Protein AF-A0A7S1DSF6-F1 (afdb_monomer)

Nearest PDB structures (foldseek):
  4v77-assembly1_BX  TM=2.609E-01  e=5.526E+00  Escherichia coli K-12
  2cla-assembly1_A  TM=2.609E-01  e=4.552E+00  Escherichia coli
  4v79-assembly1_BX  TM=2.419E-01  e=5.526E+00  Escherichia coli K-12
  4wt8-assembly2_DH  TM=2.109E-01  e=3.295E+00  Thermus thermophilus HB8

pLDDT: mean 83.38, std 12.43, range [30.45, 97.25]

Solvent-accessible surface area (backbone atoms only — not comparable to full-atom values): 8458 Å² total; per-residue (Å²): 132,87,79,80,88,69,90,79,89,78,97,64,67,60,66,68,52,49,53,55,56,50,62,77,65,68,71,84,52,81,89,54,100,57,89,82,66,62,46,78,48,75,52,76,34,80,62,46,50,67,80,77,49,85,66,82,87,59,90,80,82,66,82,71,96,61,74,47,55,53,72,45,74,34,44,62,52,75,48,76,40,80,87,83,71,43,77,46,78,48,65,57,69,57,91,91,41,44,68,61,44,52,54,48,48,55,49,50,54,55,51,60,75,66,60,73,81,76,78,76,82,81,76,77,131

InterPro domains:
  IPR005801 ADC synthase [G3DSA:3.60.120.10] (4-124)
  IPR005801 ADC synthase [SSF56322] (13-121)
  IPR006805 Anthranilate synthase component I, N-terminal [PF04715] (13-88)
  IPR019999 Anthranilate synthase component I-like [PTHR11236] (13-116)

Organism: Hemiselmis andersenii (NCBI:txid464988)

Structure (mmCIF, N/CA/C/O backbone):
data_AF-A0A7S1DSF6-F1
#
_entry.id   AF-A0A7S1DSF6-F1
#
loop_
_atom_site.group_PDB
_atom_site.id
_atom_site.type_symbol
_atom_site.label_atom_id
_atom_site.label_alt_id
_atom_site.label_comp_id
_atom_site.label_asym_id
_atom_site.label_entity_id
_atom_site.label_seq_id
_atom_site.pdbx_PDB_ins_code
_atom_site.Cartn_x
_atom_site.Cartn_y
_atom_site.Cartn_z
_atom_site.occupancy
_atom_site.B_iso_or_equiv
_atom_site.auth_seq_id
_atom_site.auth_comp_id
_atom_site.auth_asym_id
_atom_site.auth_atom_id
_atom_site.pdbx_PDB_model_num
ATOM 1 N N . GLY A 1 1 ? 10.579 -14.200 13.168 1.00 30.45 1 GLY A N 1
ATOM 2 C CA . GLY A 1 1 ? 11.900 -14.076 12.525 1.00 30.45 1 GLY A CA 1
ATOM 3 C C . GLY A 1 1 ? 11.890 -12.822 11.688 1.00 30.45 1 GLY A C 1
ATOM 4 O O . GLY A 1 1 ? 10.927 -12.632 10.959 1.00 30.45 1 GLY A O 1
ATOM 5 N N . GLY A 1 2 ? 12.865 -11.932 11.880 1.00 39.91 2 GLY A N 1
ATOM 6 C CA . GLY A 1 2 ? 12.930 -10.643 11.190 1.00 39.91 2 GLY A CA 1
ATOM 7 C C . GLY A 1 2 ? 13.211 -10.821 9.701 1.00 39.91 2 GLY A C 1
ATOM 8 O O . GLY A 1 2 ? 14.217 -11.425 9.338 1.00 39.91 2 GLY A O 1
ATOM 9 N N . GLY A 1 3 ? 12.317 -10.310 8.855 1.00 38.62 3 GLY A N 1
ATOM 10 C CA . GLY A 1 3 ? 12.585 -10.152 7.430 1.00 38.62 3 GLY A CA 1
ATOM 11 C C . GLY A 1 3 ? 13.584 -9.016 7.252 1.00 38.62 3 GLY A C 1
ATOM 12 O O . GLY A 1 3 ? 13.306 -7.883 7.640 1.00 38.62 3 GLY A O 1
ATOM 13 N N . GLY A 1 4 ? 14.773 -9.329 6.741 1.00 40.56 4 GLY A N 1
ATOM 14 C CA . GLY A 1 4 ? 15.785 -8.332 6.420 1.00 40.56 4 GLY A CA 1
ATOM 15 C C . GLY A 1 4 ? 15.264 -7.397 5.334 1.00 40.56 4 GLY A C 1
ATOM 16 O O . GLY A 1 4 ? 15.161 -7.796 4.179 1.00 40.56 4 GLY A O 1
ATOM 17 N N . GLY A 1 5 ? 14.941 -6.159 5.711 1.00 56.31 5 GLY A N 1
ATOM 18 C CA . GLY A 1 5 ? 14.648 -5.064 4.789 1.00 56.31 5 GLY A CA 1
ATOM 19 C C . GLY A 1 5 ? 15.930 -4.590 4.111 1.00 56.31 5 GLY A C 1
ATOM 20 O O . GLY A 1 5 ? 16.463 -3.539 4.451 1.00 56.31 5 GLY A O 1
ATOM 21 N N . GLY A 1 6 ? 16.476 -5.408 3.214 1.00 66.69 6 GLY A N 1
ATOM 22 C CA . GLY A 1 6 ? 17.554 -4.997 2.325 1.00 66.69 6 GLY A CA 1
ATOM 23 C C . GLY A 1 6 ? 16.965 -4.305 1.102 1.00 66.69 6 GLY A C 1
ATOM 24 O O . GLY A 1 6 ? 16.072 -4.854 0.461 1.00 66.69 6 GLY A O 1
ATOM 25 N N . ALA A 1 7 ? 17.464 -3.117 0.765 1.00 77.56 7 ALA A N 1
ATOM 26 C CA . ALA A 1 7 ? 17.174 -2.523 -0.534 1.00 77.56 7 ALA A CA 1
ATOM 27 C C . ALA A 1 7 ? 17.833 -3.379 -1.628 1.00 77.56 7 ALA A C 1
ATOM 29 O O . ALA A 1 7 ? 19.026 -3.682 -1.550 1.00 77.56 7 ALA A O 1
ATOM 30 N N . VAL A 1 8 ? 17.056 -3.782 -2.633 1.00 83.94 8 VAL A N 1
ATOM 31 C CA . VAL A 1 8 ? 17.557 -4.499 -3.811 1.00 83.94 8 VAL A CA 1
ATOM 32 C C . VAL A 1 8 ? 17.518 -3.544 -4.994 1.00 83.94 8 VAL A C 1
ATOM 34 O O . VAL A 1 8 ? 16.467 -3.002 -5.326 1.00 83.94 8 VAL A O 1
ATOM 37 N N . VAL A 1 9 ? 18.670 -3.340 -5.631 1.00 83.56 9 VAL A N 1
ATOM 38 C CA . VAL A 1 9 ? 18.780 -2.486 -6.817 1.00 83.56 9 VAL A CA 1
ATOM 39 C C . VAL A 1 9 ? 18.499 -3.321 -8.063 1.00 83.56 9 VAL A C 1
ATOM 41 O O . VAL A 1 9 ? 19.191 -4.305 -8.332 1.00 83.56 9 VAL A O 1
ATOM 44 N N . HIS A 1 10 ? 17.503 -2.908 -8.843 1.00 81.81 10 HIS A N 1
ATOM 45 C CA . HIS A 1 10 ? 17.150 -3.525 -10.119 1.00 81.81 10 HIS A CA 1
ATOM 46 C C . HIS A 1 10 ? 17.603 -2.633 -11.277 1.00 81.81 10 HIS A C 1
ATO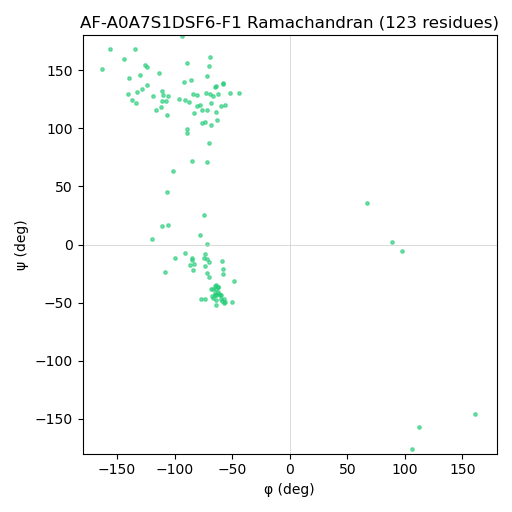M 48 O O . HIS A 1 10 ? 17.260 -1.460 -11.332 1.00 81.81 10 HIS A O 1
ATOM 54 N N . ARG A 1 11 ? 18.347 -3.197 -12.237 1.00 80.81 11 ARG A N 1
ATOM 55 C CA . ARG A 1 11 ? 18.726 -2.518 -13.490 1.00 80.81 11 ARG A CA 1
ATOM 56 C C . ARG A 1 11 ? 17.839 -2.990 -14.639 1.00 80.81 11 ARG A C 1
ATOM 58 O O . ARG A 1 11 ? 18.300 -3.660 -15.561 1.00 80.81 11 ARG A O 1
ATOM 65 N N . THR A 1 12 ? 16.547 -2.712 -14.536 1.00 79.75 12 THR A N 1
ATOM 66 C CA . THR A 1 12 ? 15.530 -3.085 -15.529 1.00 79.75 12 THR A CA 1
ATOM 67 C C . THR A 1 12 ? 14.620 -1.897 -15.801 1.00 79.75 12 THR A C 1
ATOM 69 O O . THR A 1 12 ? 14.610 -0.944 -15.030 1.00 79.75 12 THR A O 1
ATOM 72 N N . ARG A 1 13 ? 13.796 -1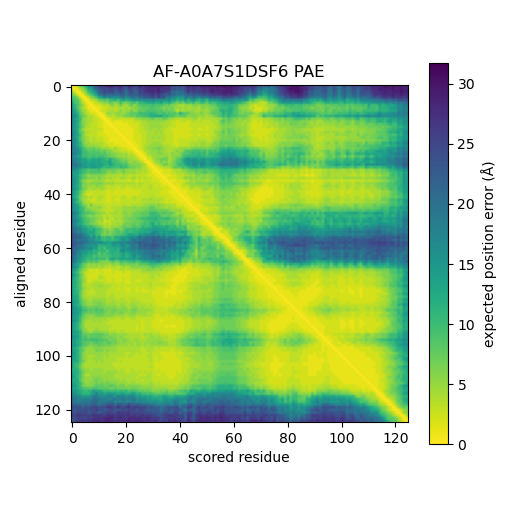.979 -16.852 1.00 84.06 13 ARG A N 1
ATOM 73 C CA . ARG A 1 13 ? 12.667 -1.052 -16.981 1.00 84.06 13 ARG A CA 1
ATOM 74 C C . ARG A 1 13 ? 11.720 -1.251 -15.804 1.00 84.06 13 ARG A C 1
ATOM 76 O O . ARG A 1 13 ? 11.329 -2.386 -15.515 1.00 84.06 13 ARG A O 1
ATOM 83 N N . LEU A 1 14 ? 11.364 -0.168 -15.134 1.00 87.62 14 LEU A N 1
ATOM 84 C CA . LEU A 1 14 ? 10.629 -0.202 -13.880 1.00 87.62 14 LEU A CA 1
ATOM 85 C C . LEU A 1 14 ? 9.165 -0.580 -14.097 1.00 87.62 14 LEU A C 1
ATOM 87 O O . LEU A 1 14 ? 8.642 -1.442 -13.397 1.00 87.62 14 LEU A O 1
ATOM 91 N N . LEU A 1 15 ? 8.490 0.030 -15.076 1.00 88.50 15 LEU A N 1
ATOM 92 C CA . LEU A 1 15 ? 7.049 -0.179 -15.264 1.00 88.50 15 LEU A CA 1
ATOM 93 C C . LEU A 1 15 ? 6.682 -1.630 -15.627 1.00 88.50 15 LEU A C 1
ATOM 95 O O . LEU A 1 15 ? 5.733 -2.153 -15.036 1.00 88.50 15 LEU A O 1
ATOM 99 N N . PRO A 1 16 ? 7.404 -2.329 -16.531 1.00 88.25 16 PRO A N 1
ATOM 100 C CA . PRO A 1 16 ? 7.176 -3.755 -16.763 1.00 88.25 16 PRO A CA 1
ATOM 101 C C . PRO A 1 16 ? 7.419 -4.603 -15.510 1.00 88.25 16 PRO A C 1
ATOM 103 O O . PRO A 1 16 ? 6.596 -5.456 -15.190 1.00 88.25 16 PRO A O 1
ATOM 106 N N . PHE A 1 17 ? 8.491 -4.316 -14.764 1.00 88.56 17 PHE A N 1
ATOM 107 C CA . PHE A 1 17 ? 8.797 -5.005 -13.510 1.00 88.56 17 PHE A CA 1
ATOM 108 C C . PHE A 1 17 ? 7.670 -4.841 -12.478 1.00 88.56 17 PHE A C 1
ATOM 110 O O . PHE A 1 17 ? 7.203 -5.822 -11.899 1.00 88.56 17 PHE A O 1
ATOM 117 N N . LEU A 1 18 ? 7.178 -3.614 -12.286 1.00 89.75 18 LEU A N 1
ATOM 118 C CA . LEU A 1 18 ? 6.062 -3.345 -11.380 1.00 89.75 18 LEU A CA 1
ATOM 119 C C . LEU A 1 18 ? 4.779 -4.021 -11.841 1.00 89.75 18 LEU A C 1
ATOM 121 O O . LEU A 1 18 ? 4.038 -4.531 -11.009 1.00 89.75 18 LEU A O 1
ATOM 125 N N . LYS A 1 19 ? 4.515 -4.064 -13.150 1.00 89.75 19 LYS A N 1
ATOM 126 C CA . LYS A 1 19 ? 3.335 -4.741 -13.695 1.00 89.75 19 LYS A CA 1
ATOM 127 C C . LYS A 1 19 ? 3.324 -6.229 -13.345 1.00 89.75 19 LYS A C 1
ATOM 129 O O . LYS A 1 19 ? 2.273 -6.737 -12.963 1.00 89.75 19 LYS A O 1
ATOM 134 N N . GLU A 1 20 ? 4.464 -6.905 -13.466 1.00 89.12 20 GLU A N 1
ATOM 135 C CA . GLU A 1 20 ? 4.608 -8.314 -13.081 1.00 89.12 20 GLU A CA 1
ATOM 136 C C . GLU A 1 20 ? 4.402 -8.492 -11.575 1.00 89.12 20 GLU A C 1
ATOM 138 O O . GLU A 1 20 ? 3.542 -9.258 -11.152 1.00 89.12 20 GLU A O 1
ATOM 143 N N . ARG A 1 21 ? 5.112 -7.714 -10.752 1.00 87.94 21 ARG A N 1
ATOM 144 C CA . ARG A 1 21 ? 5.027 -7.834 -9.289 1.00 87.94 21 ARG A CA 1
ATOM 145 C C . ARG A 1 21 ? 3.654 -7.473 -8.722 1.00 87.94 21 ARG A C 1
ATOM 147 O O . ARG A 1 21 ? 3.204 -8.100 -7.771 1.00 87.94 21 ARG A O 1
ATOM 154 N N . LEU A 1 22 ? 2.968 -6.490 -9.300 1.00 86.75 22 LEU A N 1
ATOM 155 C CA . LEU A 1 22 ? 1.607 -6.129 -8.902 1.00 86.75 22 LEU A CA 1
ATOM 156 C C . LEU A 1 22 ? 0.574 -7.168 -9.333 1.00 86.75 22 LEU A C 1
ATOM 158 O O . LEU A 1 22 ? -0.484 -7.225 -8.720 1.00 86.75 22 LEU A O 1
ATOM 162 N N . ALA A 1 23 ? 0.834 -7.959 -10.378 1.00 86.50 23 ALA A N 1
ATOM 163 C CA . ALA A 1 23 ? -0.047 -9.064 -10.744 1.00 86.50 23 ALA A CA 1
ATOM 164 C C . ALA A 1 23 ? -0.001 -10.181 -9.692 1.00 86.50 23 ALA A C 1
ATOM 166 O O . ALA A 1 23 ? -1.052 -10.717 -9.350 1.00 86.50 23 ALA A O 1
ATOM 167 N N . ASP A 1 24 ? 1.186 -10.450 -9.142 1.00 81.12 24 ASP A N 1
ATOM 168 C CA . ASP A 1 24 ? 1.409 -11.461 -8.101 1.00 81.12 24 ASP A CA 1
ATOM 169 C C . ASP A 1 24 ? 0.794 -11.058 -6.742 1.00 81.12 24 ASP A C 1
ATOM 171 O O . ASP A 1 24 ? 0.417 -11.915 -5.950 1.00 81.12 24 ASP A O 1
ATOM 175 N N . ALA A 1 25 ? 0.676 -9.754 -6.472 1.00 77.81 25 ALA A N 1
ATOM 176 C CA . ALA A 1 25 ? 0.273 -9.204 -5.174 1.00 77.81 25 ALA A CA 1
ATOM 177 C C . ALA A 1 25 ? -1.165 -8.650 -5.126 1.00 77.81 25 ALA A C 1
ATOM 179 O O . ALA A 1 25 ? -1.490 -7.859 -4.238 1.00 77.81 25 ALA A O 1
ATOM 180 N N . ARG A 1 26 ? -2.032 -8.996 -6.088 1.00 77.44 26 ARG A N 1
ATOM 181 C CA . ARG A 1 26 ? -3.421 -8.504 -6.087 1.00 77.44 26 ARG A CA 1
ATOM 182 C C . ARG A 1 26 ? -4.213 -9.130 -4.945 1.00 77.44 26 ARG A C 1
ATOM 184 O O . ARG A 1 26 ? -4.280 -10.350 -4.841 1.00 77.44 26 ARG A O 1
ATOM 191 N N . CYS A 1 27 ? -4.893 -8.295 -4.169 1.00 78.75 27 CYS A N 1
ATOM 192 C CA . CYS A 1 27 ? -5.966 -8.732 -3.291 1.00 78.75 27 CYS A CA 1
ATOM 193 C C . CYS A 1 27 ? -7.203 -7.863 -3.509 1.00 78.75 27 CYS A C 1
ATOM 195 O O . CYS A 1 27 ? -7.093 -6.658 -3.759 1.00 78.75 27 CYS A O 1
ATOM 197 N N . ASP A 1 28 ? -8.373 -8.477 -3.384 1.00 73.62 28 ASP A N 1
ATOM 198 C CA . ASP A 1 28 ? -9.626 -7.743 -3.332 1.00 73.62 28 ASP A CA 1
ATOM 199 C C . ASP A 1 28 ? -9.767 -7.170 -1.916 1.00 73.62 28 ASP A C 1
ATOM 201 O O . ASP A 1 28 ? -9.722 -7.895 -0.923 1.00 73.62 28 ASP A O 1
ATOM 205 N N . GLY A 1 29 ? -9.857 -5.844 -1.814 1.00 72.50 29 GLY A N 1
ATOM 206 C CA . GLY A 1 29 ? -9.961 -5.103 -0.550 1.00 72.50 29 GLY A CA 1
ATOM 207 C C . GLY A 1 29 ? -11.329 -5.200 0.120 1.00 72.50 29 GLY A C 1
ATOM 208 O O . GLY A 1 29 ? -11.733 -4.269 0.819 1.00 72.50 29 GLY A O 1
ATOM 209 N N . ASP A 1 30 ? -12.074 -6.269 -0.148 1.00 75.75 30 ASP A N 1
ATOM 210 C CA . ASP A 1 30 ? -13.467 -6.404 0.246 1.00 75.75 30 ASP A CA 1
ATOM 211 C C . ASP A 1 30 ? -13.600 -6.302 1.770 1.00 75.75 30 ASP A C 1
ATOM 213 O O . ASP A 1 30 ? -13.035 -7.083 2.536 1.00 75.75 30 ASP A O 1
ATOM 217 N N . GLY A 1 31 ? -14.352 -5.295 2.217 1.00 80.38 31 GLY A N 1
ATOM 218 C CA . GLY A 1 31 ? -14.583 -5.011 3.634 1.00 80.38 31 GLY A CA 1
ATOM 219 C C . GLY A 1 31 ? -13.686 -3.929 4.245 1.00 80.38 31 GLY A C 1
ATOM 220 O O . GLY A 1 31 ? -13.939 -3.534 5.384 1.00 80.38 31 GLY A O 1
ATOM 221 N N . LEU A 1 32 ? -12.696 -3.398 3.518 1.00 87.94 32 LEU A N 1
ATOM 222 C CA . LEU A 1 32 ? -11.962 -2.204 3.946 1.00 87.94 32 LEU A CA 1
ATOM 223 C C . LEU A 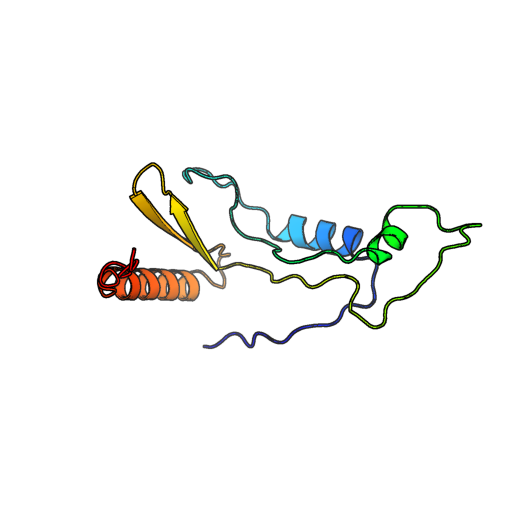1 32 ? -12.700 -0.922 3.517 1.00 87.94 32 LEU A C 1
ATOM 225 O O . LEU A 1 32 ? -13.219 -0.851 2.403 1.00 87.94 32 LEU A O 1
ATOM 229 N N . PRO A 1 33 ? -12.718 0.135 4.350 1.00 90.12 33 PRO A N 1
ATOM 230 C CA . PRO A 1 33 ? -13.340 1.413 3.994 1.00 90.12 33 PRO A CA 1
ATOM 231 C C . PRO A 1 33 ? -12.475 2.279 3.052 1.00 90.12 33 PRO A C 1
ATOM 233 O O . PRO A 1 33 ? -12.794 3.441 2.813 1.00 90.12 33 PRO A O 1
ATOM 236 N N . PHE A 1 34 ? -11.367 1.747 2.523 1.00 89.69 34 PHE A N 1
ATOM 237 C CA . PHE A 1 34 ? -10.406 2.453 1.669 1.00 89.69 34 PHE A CA 1
ATOM 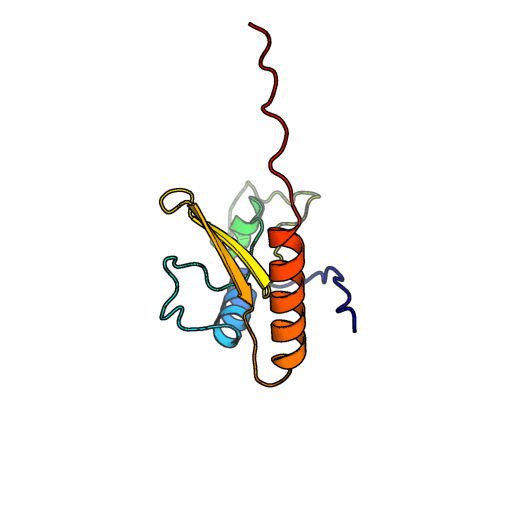238 C C . PHE A 1 34 ? -9.831 1.533 0.586 1.00 89.69 34 PHE A C 1
ATOM 240 O O . PHE A 1 34 ? -9.844 0.314 0.713 1.00 89.69 34 PHE A O 1
ATOM 247 N N . SER A 1 35 ? -9.292 2.128 -0.482 1.00 88.81 35 SER A N 1
ATOM 248 C CA . SER A 1 35 ? -8.849 1.385 -1.672 1.00 88.81 35 SER A CA 1
ATOM 249 C C . SER A 1 35 ? -7.418 0.840 -1.603 1.00 88.81 35 SER A C 1
ATOM 251 O O . SER A 1 35 ? -7.059 -0.019 -2.405 1.00 88.81 35 SER A O 1
ATOM 253 N N . PHE A 1 36 ? -6.570 1.346 -0.701 1.00 89.81 36 PHE A N 1
ATOM 254 C CA . PHE A 1 36 ? -5.185 0.879 -0.597 1.00 89.81 36 PHE A CA 1
ATOM 255 C C . PHE A 1 36 ? -5.110 -0.397 0.244 1.00 89.81 36 PHE A C 1
ATOM 257 O O . PHE A 1 36 ? -5.347 -0.353 1.447 1.00 89.81 36 PHE A O 1
ATOM 264 N N . CYS A 1 37 ? -4.751 -1.515 -0.386 1.00 89.75 37 CYS A N 1
ATOM 265 C CA . CYS A 1 37 ? -4.708 -2.836 0.251 1.00 89.75 37 CYS A CA 1
ATOM 266 C C . CYS A 1 37 ? -3.275 -3.376 0.420 1.00 89.75 37 CYS A C 1
ATOM 268 O O . CYS A 1 37 ? -3.076 -4.564 0.651 1.00 89.75 37 CYS A O 1
ATOM 270 N N . GLY A 1 38 ? -2.273 -2.499 0.301 1.00 89.88 38 GLY A N 1
ATOM 271 C CA . GLY A 1 38 ? -0.855 -2.855 0.247 1.00 89.88 38 GLY A CA 1
ATOM 272 C C . GLY A 1 38 ? -0.267 -2.707 -1.158 1.00 89.88 38 GLY A C 1
ATOM 273 O O . GLY A 1 38 ? -0.925 -2.231 -2.086 1.00 89.88 38 GLY A O 1
ATOM 274 N N . GLY A 1 39 ? 1.000 -3.091 -1.305 1.00 90.69 39 GLY A N 1
ATOM 275 C CA . GLY A 1 39 ? 1.747 -2.994 -2.561 1.00 90.69 39 GLY A CA 1
ATOM 276 C C . GLY A 1 39 ? 2.876 -1.965 -2.513 1.00 90.69 39 GLY A C 1
ATOM 277 O O . GLY A 1 39 ? 3.397 -1.646 -1.447 1.00 90.69 39 GLY A O 1
ATOM 278 N N . PHE A 1 40 ? 3.304 -1.467 -3.674 1.00 92.31 40 PHE A N 1
ATOM 279 C CA . PHE A 1 40 ? 4.464 -0.576 -3.766 1.00 92.31 40 PHE A CA 1
ATOM 280 C C . PHE A 1 40 ? 4.127 0.875 -3.404 1.00 92.31 40 PHE A C 1
ATOM 282 O O . PHE A 1 40 ? 3.220 1.473 -3.980 1.00 92.31 40 PHE A O 1
ATOM 289 N N . VAL A 1 41 ? 4.914 1.455 -2.498 1.00 93.62 41 VAL A N 1
ATOM 290 C CA . VAL A 1 41 ? 4.832 2.855 -2.064 1.00 93.62 41 VAL A CA 1
ATOM 291 C C . VAL A 1 41 ? 6.211 3.491 -2.170 1.00 93.62 41 VAL A C 1
ATOM 293 O O . VAL A 1 41 ? 7.196 2.921 -1.710 1.00 93.62 41 VAL A O 1
ATOM 296 N N . GLY A 1 42 ? 6.296 4.688 -2.741 1.00 93.00 42 GLY A N 1
ATOM 297 C CA . GLY A 1 42 ? 7.548 5.432 -2.814 1.00 93.00 42 GLY A CA 1
ATOM 298 C C . GLY A 1 42 ? 7.505 6.508 -3.886 1.00 93.00 42 GLY A C 1
ATOM 299 O O . GLY A 1 42 ? 6.454 7.111 -4.103 1.00 93.00 42 GLY A O 1
ATOM 300 N N . TYR A 1 43 ? 8.639 6.757 -4.538 1.00 91.56 43 TYR A N 1
ATOM 301 C CA . TYR A 1 43 ? 8.759 7.807 -5.545 1.00 91.56 43 TYR A CA 1
ATOM 302 C C . TYR A 1 43 ? 9.248 7.276 -6.889 1.00 91.56 43 TYR A C 1
ATOM 304 O O . TYR A 1 43 ? 9.978 6.287 -6.967 1.00 91.56 43 TYR A O 1
ATOM 312 N N . LEU A 1 44 ? 8.852 8.002 -7.932 1.00 90.25 44 LEU A N 1
ATOM 313 C CA . LEU A 1 44 ? 9.333 7.872 -9.299 1.00 90.25 44 LEU A CA 1
ATOM 314 C C . LEU A 1 44 ? 10.026 9.193 -9.648 1.00 90.25 44 LEU A C 1
ATOM 316 O O . LEU A 1 44 ? 9.397 10.252 -9.622 1.00 90.25 44 LEU A O 1
ATOM 320 N N . GLY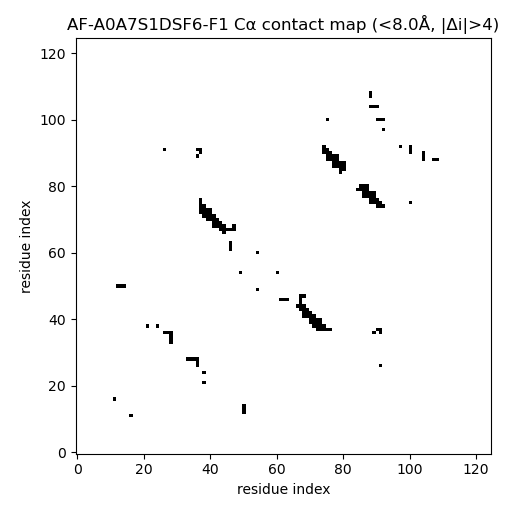 A 1 45 ? 11.328 9.134 -9.889 1.00 87.06 45 GLY A N 1
ATOM 321 C CA . GLY A 1 45 ? 12.163 10.263 -10.271 1.00 87.06 45 GLY A CA 1
ATOM 322 C C . GLY A 1 45 ? 11.840 10.767 -11.676 1.00 87.06 45 GLY A C 1
ATOM 323 O O . GLY A 1 45 ? 11.223 10.081 -12.493 1.00 87.06 45 GLY A O 1
ATOM 324 N N . TYR A 1 46 ? 12.263 11.996 -11.969 1.00 83.38 46 TYR A N 1
ATOM 325 C CA . TYR A 1 46 ? 11.944 12.659 -13.236 1.00 83.38 46 TYR A CA 1
ATOM 326 C C . TYR A 1 46 ? 12.518 11.920 -14.453 1.00 83.38 46 TYR A C 1
ATOM 328 O O . TYR A 1 46 ? 11.867 11.832 -15.498 1.00 83.38 46 TYR A O 1
ATOM 336 N N . GLU A 1 47 ? 13.710 11.342 -14.315 1.00 82.19 47 GLU A N 1
ATOM 337 C CA . GLU A 1 47 ? 14.371 10.630 -15.409 1.00 82.19 47 GLU A CA 1
ATOM 338 C C . GLU A 1 47 ? 13.732 9.265 -15.722 1.00 82.19 47 GLU A C 1
ATOM 340 O O . GLU A 1 47 ? 13.943 8.734 -16.811 1.00 82.19 47 GLU A O 1
ATOM 345 N N . MET A 1 48 ? 12.783 8.783 -14.901 1.00 83.94 48 MET A N 1
ATOM 346 C CA . MET A 1 48 ? 11.911 7.650 -15.255 1.00 83.94 48 MET A CA 1
ATOM 347 C C . MET A 1 48 ? 11.092 7.911 -16.536 1.00 83.94 48 MET A C 1
ATOM 349 O O . MET A 1 48 ? 10.558 6.979 -17.141 1.00 83.94 48 MET A O 1
ATOM 353 N N . LYS A 1 49 ? 11.015 9.162 -17.018 1.00 80.81 49 LYS A N 1
ATOM 354 C CA . LYS A 1 49 ? 10.429 9.497 -18.327 1.00 80.81 49 LYS A CA 1
ATOM 355 C C . LYS A 1 49 ? 10.953 8.598 -19.458 1.00 80.81 49 LYS A C 1
ATOM 357 O O . LYS A 1 49 ? 10.188 8.271 -20.362 1.00 80.81 49 LYS A O 1
ATOM 362 N N . GLN A 1 50 ? 12.202 8.135 -19.365 1.00 79.12 50 GLN A N 1
ATOM 363 C CA . GLN A 1 50 ? 12.842 7.260 -20.351 1.00 79.12 50 GLN A CA 1
ATOM 364 C C . GLN A 1 50 ? 12.101 5.933 -20.592 1.00 79.12 50 GLN A C 1
ATOM 366 O O . GLN A 1 50 ? 12.198 5.370 -21.682 1.00 79.12 50 GLN A O 1
ATOM 371 N N . ASP A 1 51 ? 11.325 5.454 -19.616 1.00 78.69 51 ASP A N 1
ATOM 372 C CA . ASP A 1 51 ? 10.513 4.238 -19.743 1.00 78.69 51 ASP A CA 1
ATOM 373 C C . ASP A 1 51 ? 9.141 4.481 -20.398 1.00 78.69 51 ASP A C 1
ATOM 375 O O . ASP A 1 51 ? 8.475 3.525 -20.808 1.00 78.69 51 ASP A O 1
ATOM 379 N N . CYS A 1 52 ? 8.721 5.743 -20.519 1.00 79.31 52 CYS A N 1
ATOM 380 C CA . CYS A 1 52 ? 7.388 6.143 -20.978 1.00 79.31 52 CYS A CA 1
ATOM 381 C C . CYS A 1 52 ? 7.370 6.755 -22.383 1.00 79.31 52 CYS A C 1
ATOM 383 O O . CYS A 1 52 ? 6.317 6.756 -23.023 1.00 79.31 52 CYS A O 1
ATOM 385 N N . VAL A 1 53 ? 8.490 7.307 -22.858 1.00 78.44 53 VAL A N 1
ATOM 386 C CA . VAL A 1 53 ? 8.562 8.030 -24.138 1.00 78.44 53 VAL A CA 1
ATOM 387 C C . VAL A 1 53 ? 9.656 7.476 -25.052 1.00 78.44 53 VAL A C 1
ATOM 389 O O . VAL A 1 53 ? 10.635 6.885 -24.597 1.00 78.44 53 VAL A O 1
ATOM 392 N N . ASP A 1 54 ? 9.494 7.648 -26.367 1.00 79.00 54 ASP A N 1
ATOM 393 C CA . ASP A 1 54 ? 10.566 7.335 -27.314 1.00 79.00 54 ASP A CA 1
ATOM 394 C C . ASP A 1 54 ? 11.656 8.409 -27.227 1.00 79.00 54 ASP A C 1
ATOM 396 O O . ASP A 1 54 ? 11.505 9.514 -27.739 1.00 79.00 54 ASP A O 1
ATOM 400 N N . MET A 1 55 ? 12.779 8.063 -26.599 1.00 74.94 55 MET A N 1
ATOM 401 C CA . MET A 1 55 ? 13.910 8.972 -26.391 1.00 74.94 55 MET A CA 1
ATOM 402 C C . MET A 1 55 ? 14.706 9.277 -27.681 1.00 74.94 55 MET A C 1
ATOM 404 O O . MET A 1 55 ? 15.724 9.980 -27.637 1.00 74.94 55 MET A O 1
ATOM 408 N N . ARG A 1 56 ? 14.321 8.731 -28.847 1.00 77.00 56 ARG A N 1
ATOM 409 C CA . ARG A 1 56 ? 15.018 8.975 -30.121 1.00 77.00 56 ARG A CA 1
ATOM 410 C C . ARG A 1 56 ? 14.923 10.447 -30.530 1.00 77.00 56 ARG A C 1
ATOM 412 O O . ARG A 1 56 ? 13.874 10.941 -30.918 1.00 77.00 56 ARG A O 1
ATOM 419 N N . GLY A 1 57 ? 16.070 11.126 -30.533 1.00 70.00 57 GLY A N 1
ATOM 420 C CA . GLY A 1 57 ? 16.182 12.528 -30.954 1.00 70.00 57 GLY A CA 1
ATOM 421 C C . GLY A 1 57 ? 15.956 13.548 -29.836 1.00 70.00 57 GLY A C 1
ATOM 422 O O . GLY A 1 57 ? 16.041 14.750 -30.095 1.00 70.00 57 GLY A O 1
ATOM 423 N N . GLU A 1 58 ? 15.730 13.103 -28.596 1.00 71.44 58 GLU A N 1
ATOM 424 C CA . GLU A 1 58 ? 15.609 14.009 -27.458 1.00 71.44 58 GLU A CA 1
ATOM 425 C C . GLU A 1 58 ? 16.963 14.611 -27.063 1.00 71.44 58 GLU A C 1
ATOM 427 O O . GLU A 1 58 ? 17.961 13.915 -26.872 1.00 71.44 58 GLU A O 1
ATOM 432 N N . ARG A 1 59 ? 16.991 15.939 -26.907 1.00 64.88 59 ARG A N 1
ATOM 433 C CA . ARG A 1 59 ? 18.187 16.686 -26.482 1.00 64.88 59 ARG A CA 1
ATOM 434 C C . ARG A 1 59 ? 18.365 16.740 -24.963 1.00 64.88 59 ARG A C 1
ATOM 436 O O . ARG A 1 59 ? 19.424 17.153 -24.509 1.00 64.88 59 ARG A O 1
ATOM 443 N N . ASN A 1 60 ? 17.352 16.339 -24.191 1.00 63.31 60 ASN A N 1
ATOM 444 C CA . ASN A 1 60 ? 17.337 16.418 -22.727 1.00 63.31 60 ASN A CA 1
ATOM 445 C C . ASN A 1 60 ? 17.512 15.039 -22.068 1.00 63.31 60 ASN A C 1
ATOM 447 O O . ASN A 1 60 ? 16.775 14.661 -21.152 1.00 63.31 60 ASN A O 1
ATOM 451 N N . ARG A 1 61 ? 18.473 14.271 -22.591 1.00 66.12 61 ARG A N 1
ATOM 452 C CA . ARG A 1 61 ? 18.878 12.970 -22.058 1.00 66.12 61 ARG A CA 1
ATOM 453 C C . ARG A 1 61 ? 19.893 13.203 -20.940 1.00 66.12 61 ARG A C 1
ATOM 455 O O . ARG A 1 61 ? 21.096 13.057 -21.137 1.00 66.12 61 ARG A O 1
ATOM 462 N N . PHE A 1 62 ? 19.393 13.708 -19.822 1.00 66.50 62 PHE A N 1
ATOM 463 C CA . PHE A 1 62 ? 20.160 13.867 -18.598 1.00 66.50 62 PHE A CA 1
ATOM 464 C C . PHE A 1 62 ? 19.982 12.605 -17.752 1.00 66.50 62 PHE A C 1
ATOM 466 O O . PHE A 1 62 ? 18.896 12.039 -17.714 1.00 66.50 62 PHE A O 1
ATOM 473 N N . GLU A 1 63 ? 21.052 12.147 -17.116 1.00 67.62 63 GLU A N 1
ATOM 474 C CA . GLU A 1 63 ? 20.995 11.094 -16.102 1.00 67.62 63 GLU A CA 1
ATOM 475 C C . GLU A 1 63 ? 21.343 11.769 -14.774 1.00 67.62 63 GLU A C 1
ATOM 477 O O . GLU A 1 63 ? 22.413 12.374 -14.645 1.00 67.62 63 GLU A O 1
ATOM 482 N N . SER A 1 64 ? 20.414 11.746 -13.815 1.00 70.25 64 SER A N 1
ATOM 483 C CA . SER A 1 64 ? 20.689 12.218 -12.459 1.00 70.25 64 SER A CA 1
ATOM 484 C C . SER A 1 64 ? 21.632 11.256 -11.740 1.00 70.25 64 SER A C 1
ATOM 486 O O . SER A 1 64 ? 21.670 10.067 -12.035 1.00 70.25 64 SER A O 1
ATOM 488 N N . GLY A 1 65 ? 22.396 11.767 -10.771 1.00 72.81 65 GLY A N 1
ATOM 489 C CA . GLY A 1 65 ? 23.187 10.913 -9.877 1.00 72.81 65 GLY A CA 1
ATOM 490 C C . GLY A 1 65 ? 22.348 10.185 -8.819 1.00 72.81 65 GLY A C 1
ATOM 491 O O . GLY A 1 65 ? 22.871 9.298 -8.150 1.00 72.81 65 GLY A O 1
ATOM 492 N N . ASP A 1 66 ? 21.080 10.575 -8.664 1.00 76.56 66 ASP A N 1
ATOM 493 C CA . ASP A 1 66 ? 20.107 9.944 -7.772 1.00 76.56 66 ASP A CA 1
ATOM 494 C C . ASP A 1 66 ? 19.353 8.817 -8.489 1.00 76.56 66 ASP A C 1
ATOM 496 O O . ASP A 1 66 ? 19.220 8.828 -9.713 1.00 76.56 66 ASP A O 1
ATOM 500 N N . GLU A 1 67 ? 18.827 7.872 -7.708 1.00 79.75 67 GLU A N 1
ATOM 501 C CA . GLU A 1 67 ? 18.047 6.740 -8.214 1.00 79.75 67 GLU A CA 1
ATOM 502 C C . GLU A 1 67 ? 16.737 7.200 -8.877 1.00 79.75 67 GLU A C 1
ATOM 504 O O . GLU A 1 67 ? 15.983 8.008 -8.327 1.00 79.75 67 GLU A O 1
ATOM 509 N N . ASP A 1 68 ? 16.412 6.614 -10.030 1.00 83.81 68 ASP A N 1
ATOM 510 C CA . ASP A 1 68 ? 15.219 6.967 -10.812 1.00 83.81 68 ASP A CA 1
ATOM 511 C C . ASP A 1 68 ? 13.903 6.534 -10.152 1.00 83.81 68 ASP A C 1
ATOM 513 O O . ASP A 1 68 ? 12.830 6.984 -10.551 1.00 83.81 68 ASP A O 1
ATOM 517 N N . ALA A 1 69 ? 13.954 5.652 -9.155 1.00 88.94 69 ALA A N 1
ATOM 518 C CA . ALA A 1 69 ? 12.824 5.293 -8.311 1.00 88.94 69 ALA A CA 1
ATOM 519 C C . ALA A 1 69 ? 13.294 4.599 -7.030 1.00 88.94 69 ALA A C 1
ATOM 521 O O . ALA A 1 69 ? 14.278 3.861 -7.023 1.00 88.94 69 ALA A O 1
ATOM 522 N N . MET A 1 70 ? 12.516 4.751 -5.961 1.00 90.62 70 MET A N 1
ATOM 523 C CA . MET A 1 70 ? 12.652 3.947 -4.749 1.00 90.62 70 MET A CA 1
ATOM 524 C C . MET A 1 70 ? 11.265 3.550 -4.283 1.00 90.62 70 MET A C 1
ATOM 526 O O . MET A 1 70 ? 10.416 4.414 -4.060 1.00 90.62 70 MET A O 1
ATOM 530 N N . LEU A 1 71 ? 11.036 2.248 -4.135 1.00 92.88 71 LEU A N 1
ATOM 531 C CA . LEU A 1 71 ? 9.731 1.698 -3.794 1.00 92.88 71 LEU A CA 1
ATOM 532 C C . LEU A 1 71 ? 9.871 0.673 -2.672 1.00 92.88 71 LEU A C 1
ATOM 534 O O . LEU A 1 71 ? 10.685 -0.245 -2.738 1.00 92.88 71 LEU A O 1
ATOM 538 N N . LEU A 1 72 ? 9.032 0.823 -1.656 1.00 92.44 72 LEU A N 1
ATOM 539 C CA . LEU A 1 72 ? 8.822 -0.138 -0.589 1.00 92.44 72 LEU A CA 1
ATOM 540 C C . LEU A 1 72 ? 7.609 -0.992 -0.942 1.00 92.44 72 LEU A C 1
ATOM 542 O O . LEU A 1 72 ? 6.523 -0.453 -1.149 1.00 92.44 72 LEU A O 1
ATOM 546 N N . PHE A 1 73 ? 7.763 -2.314 -0.953 1.00 91.75 73 PHE A N 1
ATOM 547 C CA . PHE A 1 73 ? 6.604 -3.199 -0.924 1.00 91.75 73 PHE A CA 1
ATOM 548 C C . PHE A 1 73 ? 6.037 -3.228 0.500 1.00 91.75 73 PHE A C 1
ATOM 550 O O . PHE A 1 73 ? 6.627 -3.817 1.404 1.00 91.75 73 PHE A O 1
ATOM 557 N N . SER A 1 74 ? 4.919 -2.538 0.707 1.00 93.00 74 SER A N 1
ATOM 558 C CA . SER A 1 74 ? 4.201 -2.490 1.974 1.00 93.00 74 SER A CA 1
ATOM 559 C C . SER A 1 74 ? 3.184 -3.626 2.015 1.00 93.00 74 SER A C 1
ATOM 561 O O . SER A 1 74 ? 2.079 -3.519 1.484 1.00 93.00 74 SER A O 1
ATOM 563 N N . ASP A 1 75 ? 3.587 -4.730 2.643 1.00 92.12 75 ASP A N 1
ATOM 564 C CA . ASP A 1 75 ? 2.708 -5.852 2.989 1.00 92.12 75 ASP A CA 1
ATOM 565 C C . ASP A 1 75 ? 1.946 -5.596 4.299 1.00 92.12 75 ASP A C 1
ATOM 567 O O . ASP A 1 75 ? 0.959 -6.257 4.589 1.00 92.12 75 ASP A O 1
ATOM 571 N N . ARG A 1 76 ? 2.393 -4.631 5.105 1.00 94.25 76 ARG A N 1
ATOM 572 C CA . ARG A 1 76 ? 1.853 -4.294 6.423 1.00 94.25 76 ARG A CA 1
ATOM 573 C C . ARG A 1 76 ? 1.836 -2.788 6.612 1.00 94.25 76 ARG A C 1
ATOM 575 O O . ARG A 1 76 ? 2.856 -2.126 6.408 1.00 94.25 76 ARG A O 1
ATOM 582 N N . PHE A 1 77 ? 0.693 -2.248 7.023 1.00 94.94 77 PHE A N 1
ATOM 583 C CA . PHE A 1 77 ? 0.518 -0.809 7.220 1.00 94.94 77 PHE A CA 1
ATOM 584 C C . PHE A 1 77 ? -0.603 -0.481 8.212 1.00 94.94 77 PHE A C 1
ATOM 586 O O . PHE A 1 77 ? -1.397 -1.337 8.609 1.00 94.94 77 PHE A O 1
ATOM 593 N N . LEU A 1 78 ? -0.644 0.788 8.617 1.00 94.94 78 LEU A N 1
ATOM 594 C CA . LEU A 1 78 ? -1.737 1.371 9.387 1.00 94.94 78 LEU A CA 1
ATOM 595 C C . LEU A 1 78 ? -2.484 2.375 8.508 1.00 94.94 78 LEU A C 1
ATOM 597 O O . LEU A 1 78 ? -1.855 3.234 7.890 1.00 94.94 78 LEU A O 1
ATOM 601 N N . ALA A 1 79 ? -3.810 2.292 8.483 1.00 94.25 79 ALA A N 1
ATOM 602 C CA . ALA A 1 79 ? -4.672 3.289 7.861 1.00 94.25 79 ALA A CA 1
ATOM 603 C C . ALA A 1 79 ? -5.440 4.057 8.939 1.00 94.25 79 ALA A C 1
ATOM 605 O O . ALA A 1 79 ? -6.074 3.461 9.812 1.00 94.25 79 ALA A O 1
ATOM 606 N N . PHE A 1 80 ? -5.375 5.384 8.873 1.00 93.25 80 PHE A N 1
ATOM 607 C CA . PHE A 1 80 ? -6.051 6.279 9.804 1.00 93.25 80 PHE A CA 1
ATOM 608 C C . PHE A 1 80 ? -7.246 6.917 9.103 1.00 93.25 80 PHE A C 1
ATOM 610 O O . PHE A 1 80 ? -7.087 7.726 8.191 1.00 93.25 80 PHE A O 1
ATOM 617 N N . ASP A 1 81 ? -8.443 6.548 9.540 1.00 92.75 81 ASP A N 1
ATOM 618 C CA . ASP A 1 81 ? -9.680 7.197 9.140 1.00 92.75 81 ASP A CA 1
ATOM 619 C C . ASP A 1 81 ? -9.954 8.350 10.107 1.00 92.75 81 ASP A C 1
ATOM 621 O O . ASP A 1 81 ? -10.426 8.160 11.230 1.00 92.75 81 ASP A O 1
ATOM 625 N N . HIS A 1 82 ? -9.613 9.561 9.674 1.00 91.75 82 HIS A N 1
ATOM 626 C CA . HIS A 1 82 ? -9.831 10.768 10.467 1.00 91.75 82 HIS A CA 1
ATOM 627 C C . HIS A 1 82 ? -11.303 11.191 10.528 1.00 91.75 82 HIS A C 1
ATOM 629 O O . HIS A 1 82 ? -11.657 11.972 11.408 1.00 91.75 82 HIS A O 1
ATOM 635 N N . LEU A 1 83 ? -12.152 10.706 9.617 1.00 92.44 83 LEU A N 1
ATOM 636 C CA . LEU A 1 83 ? -13.572 11.041 9.604 1.00 92.44 83 LEU A CA 1
ATOM 637 C C . LEU A 1 83 ? -14.321 10.248 10.680 1.00 92.44 83 LEU A C 1
ATOM 639 O O . LEU A 1 83 ? -15.083 10.830 11.448 1.00 92.44 83 LEU A O 1
ATOM 643 N N . GLU A 1 84 ? -14.071 8.940 10.767 1.00 92.06 84 GLU A N 1
ATOM 644 C CA . GLU A 1 84 ? -14.678 8.073 11.788 1.00 92.06 84 GLU A CA 1
ATOM 645 C C . GLU A 1 84 ? -13.844 7.950 13.073 1.00 92.06 84 GLU A C 1
ATOM 647 O O . GLU A 1 84 ? -14.293 7.346 14.049 1.00 92.06 84 GLU A O 1
ATOM 652 N N . GLY A 1 85 ? -12.624 8.498 13.088 1.00 90.44 85 GLY A N 1
ATOM 653 C CA . GLY A 1 85 ? -11.704 8.399 14.221 1.00 90.44 85 GLY A CA 1
ATOM 654 C C . GLY A 1 85 ? -1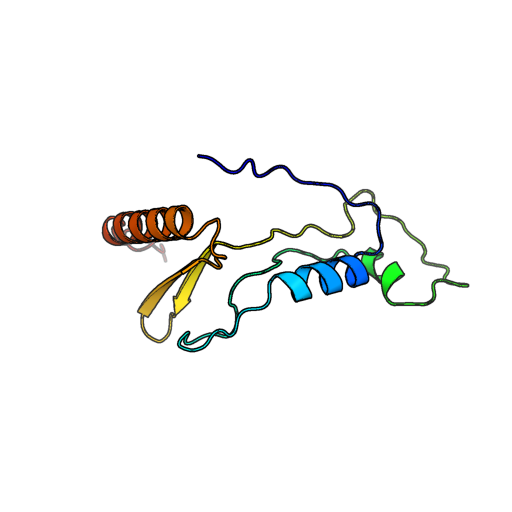1.202 6.973 14.462 1.00 90.44 85 GLY A C 1
ATOM 655 O O . GLY A 1 85 ? -11.044 6.559 15.611 1.00 90.44 85 GLY A O 1
ATOM 656 N N . ARG A 1 86 ? -10.981 6.198 13.393 1.00 91.56 86 ARG A N 1
ATOM 657 C CA . ARG A 1 86 ? -10.594 4.779 13.460 1.00 91.56 86 ARG A CA 1
ATOM 658 C C . ARG A 1 86 ? -9.182 4.551 12.932 1.00 91.56 86 ARG A C 1
ATOM 660 O O . ARG A 1 86 ? -8.733 5.215 12.003 1.00 91.56 86 ARG A O 1
ATOM 667 N N . CYS A 1 87 ? -8.491 3.571 13.507 1.00 92.75 87 CYS A N 1
ATOM 668 C CA . CYS A 1 87 ? -7.201 3.092 13.020 1.00 92.75 87 CYS A CA 1
ATOM 669 C C . CYS A 1 87 ? -7.326 1.617 12.640 1.00 92.75 87 CYS A C 1
ATOM 671 O O . CYS A 1 87 ? -7.782 0.803 13.443 1.00 92.75 87 CYS A O 1
ATOM 673 N N . TYR A 1 88 ? -6.912 1.282 11.423 1.00 93.25 88 TYR A N 1
ATOM 674 C CA . TYR A 1 88 ? -6.930 -0.071 10.888 1.00 93.25 88 TYR A CA 1
ATOM 675 C C . TYR A 1 88 ? -5.494 -0.562 10.751 1.00 93.25 88 TYR A C 1
ATOM 677 O O . TYR A 1 88 ? -4.692 0.070 10.065 1.00 93.25 88 TYR A O 1
ATOM 685 N N . ALA A 1 89 ? -5.169 -1.691 11.379 1.00 94.94 89 ALA A N 1
ATOM 686 C CA . ALA A 1 89 ? -3.946 -2.423 11.078 1.00 94.94 89 ALA A CA 1
ATOM 687 C C . ALA A 1 89 ? -4.247 -3.447 9.985 1.00 94.94 89 ALA A C 1
ATOM 689 O O . ALA A 1 89 ? -5.158 -4.259 10.138 1.00 94.94 89 ALA A O 1
ATOM 690 N N . VAL A 1 90 ? -3.495 -3.390 8.888 1.00 93.75 90 VAL A N 1
ATOM 691 C CA . VAL A 1 90 ? -3.722 -4.218 7.700 1.00 93.75 90 VAL A CA 1
ATOM 692 C C . VAL A 1 90 ? -2.453 -4.992 7.379 1.00 93.75 90 VAL A C 1
ATOM 694 O O . VAL A 1 90 ? -1.351 -4.444 7.448 1.00 93.75 90 VAL A O 1
ATOM 697 N N . ALA A 1 91 ? -2.619 -6.267 7.038 1.00 93.25 91 ALA A N 1
ATOM 698 C CA . ALA A 1 91 ? -1.552 -7.130 6.562 1.00 93.25 91 ALA A CA 1
ATOM 699 C C . ALA A 1 91 ? -2.031 -7.891 5.318 1.00 93.25 9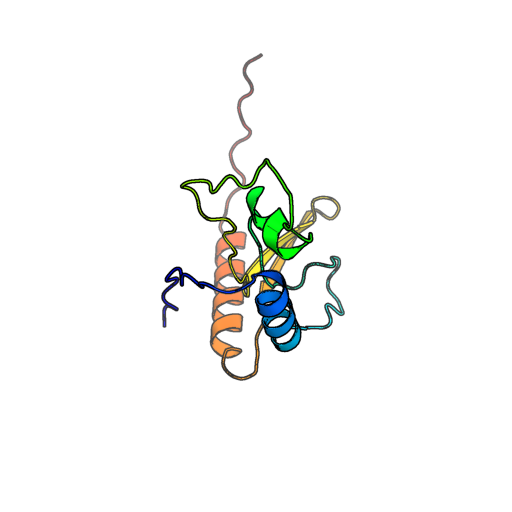1 ALA A C 1
ATOM 701 O O . ALA A 1 91 ? -3.028 -8.607 5.382 1.00 93.25 91 ALA A O 1
ATOM 702 N N . LEU A 1 92 ? -1.316 -7.730 4.210 1.00 90.62 92 LEU A N 1
ATOM 703 C CA . LEU A 1 92 ? -1.415 -8.549 3.014 1.00 90.62 92 LEU A CA 1
ATOM 704 C C . LEU A 1 92 ? -0.608 -9.826 3.257 1.00 90.62 92 LEU A C 1
ATOM 706 O O . LEU A 1 92 ? 0.594 -9.761 3.515 1.00 90.62 92 LEU A O 1
ATOM 710 N N . CYS A 1 93 ? -1.265 -10.982 3.209 1.00 89.12 93 CYS A N 1
ATOM 711 C CA . CYS A 1 93 ? -0.612 -12.263 3.438 1.00 89.12 93 CYS A CA 1
ATOM 712 C C . CYS A 1 93 ? -1.104 -13.344 2.482 1.00 89.12 93 CYS A C 1
ATOM 714 O O . CYS A 1 93 ? -2.290 -13.420 2.171 1.00 89.12 93 CYS A O 1
ATOM 716 N N . ASP A 1 94 ? -0.173 -14.198 2.076 1.00 86.56 94 ASP A N 1
ATOM 717 C CA . ASP A 1 94 ? -0.455 -15.519 1.528 1.00 86.56 94 ASP A CA 1
ATOM 718 C C . ASP A 1 94 ? -0.403 -16.583 2.643 1.00 86.56 94 ASP A C 1
ATOM 720 O O . ASP A 1 94 ? -0.086 -16.293 3.806 1.00 86.56 94 ASP A O 1
ATOM 724 N N . ASP A 1 95 ? -0.659 -17.837 2.274 1.00 86.31 95 ASP A N 1
ATOM 725 C CA . ASP A 1 95 ? -0.651 -18.984 3.190 1.00 86.31 95 ASP A CA 1
ATOM 726 C C . ASP A 1 95 ? 0.695 -19.180 3.914 1.00 86.31 95 ASP A C 1
ATOM 728 O O . ASP A 1 95 ? 0.764 -19.819 4.965 1.00 86.31 95 ASP A O 1
ATOM 732 N N . THR A 1 96 ? 1.793 -18.639 3.379 1.00 89.25 96 THR A N 1
ATOM 733 C CA . THR A 1 96 ? 3.135 -18.844 3.941 1.00 89.25 96 THR A CA 1
ATOM 734 C C . THR A 1 96 ? 3.455 -17.883 5.082 1.00 89.25 96 THR A C 1
ATOM 736 O O . THR A 1 96 ? 4.319 -18.176 5.914 1.00 89.25 96 THR A O 1
ATOM 739 N N . CYS A 1 97 ? 2.762 -16.743 5.157 1.00 89.75 97 CYS A N 1
ATOM 740 C CA . CYS A 1 97 ? 3.049 -15.682 6.123 1.00 89.75 97 CYS A CA 1
ATOM 741 C C . CYS A 1 97 ? 1.896 -15.365 7.085 1.00 89.75 97 CYS A C 1
ATOM 743 O O . CYS A 1 97 ? 2.039 -14.473 7.925 1.00 89.75 97 CYS A O 1
ATOM 745 N N . GLU A 1 98 ? 0.799 -16.125 7.040 1.00 92.19 98 GLU A N 1
ATOM 746 C CA . GLU A 1 98 ? -0.405 -15.914 7.853 1.00 92.19 98 GLU A CA 1
ATOM 747 C C . GLU A 1 98 ? -0.109 -15.755 9.360 1.00 92.19 98 GLU A C 1
ATOM 749 O O . GLU A 1 98 ? -0.529 -14.782 9.992 1.00 92.19 98 GLU A O 1
ATOM 754 N N . GLU A 1 99 ? 0.675 -16.668 9.944 1.00 94.81 99 GLU A N 1
ATOM 755 C CA . GLU A 1 99 ? 1.009 -16.632 11.375 1.00 94.81 99 GLU A CA 1
ATOM 756 C C . GLU A 1 99 ? 1.837 -15.392 11.742 1.00 94.81 99 GLU A C 1
ATOM 758 O O . GLU A 1 99 ? 1.582 -14.730 12.750 1.00 94.81 99 GLU A O 1
ATOM 763 N N . ALA A 1 100 ? 2.804 -15.024 10.896 1.00 94.62 100 ALA A N 1
ATOM 764 C CA . ALA A 1 100 ? 3.625 -13.836 11.108 1.00 94.62 100 ALA A CA 1
ATOM 765 C C . ALA A 1 100 ? 2.796 -12.545 10.998 1.00 94.62 100 ALA A C 1
ATOM 767 O O . ALA A 1 100 ? 2.998 -11.613 11.784 1.00 94.62 100 ALA A O 1
ATOM 768 N N . SER A 1 101 ? 1.849 -12.500 10.062 1.00 94.69 101 SER A N 1
ATOM 769 C CA . SER A 1 101 ? 0.933 -11.376 9.858 1.00 94.69 101 SER A CA 1
ATOM 770 C C . SER A 1 101 ? -0.028 -11.215 11.032 1.00 94.69 101 SER A C 1
ATOM 772 O O . SER A 1 101 ? -0.139 -10.123 11.590 1.00 94.69 101 SER A O 1
ATOM 774 N N . ARG A 1 102 ? -0.627 -12.307 11.516 1.00 95.69 102 ARG A N 1
ATOM 775 C CA . ARG A 1 102 ? -1.465 -12.312 12.724 1.00 95.69 102 ARG A CA 1
ATOM 776 C C . ARG A 1 102 ? -0.693 -11.879 13.969 1.00 95.69 102 ARG A C 1
ATOM 778 O O . ARG A 1 102 ? -1.196 -11.069 14.751 1.00 95.69 102 ARG A O 1
ATOM 785 N N . ALA A 1 103 ? 0.537 -12.360 14.144 1.00 96.94 103 ALA A N 1
ATOM 786 C CA . ALA A 1 103 ? 1.390 -11.939 15.251 1.00 96.94 103 ALA A CA 1
ATOM 787 C C . ALA A 1 103 ? 1.708 -10.434 15.191 1.00 96.94 103 ALA A C 1
ATOM 789 O O . ALA A 1 103 ? 1.662 -9.749 16.220 1.00 96.94 103 ALA A O 1
ATOM 790 N N . TRP A 1 104 ? 1.983 -9.904 13.994 1.00 97.25 104 TRP A N 1
ATOM 791 C CA . TRP A 1 104 ? 2.209 -8.474 13.779 1.00 97.25 104 TRP A CA 1
ATOM 792 C C . TRP A 1 104 ? 0.957 -7.645 14.090 1.00 97.25 104 TRP A C 1
ATOM 794 O O . TRP A 1 104 ? 1.051 -6.694 14.866 1.00 97.25 104 TRP A O 1
ATOM 804 N N . LEU A 1 105 ? -0.216 -8.046 13.588 1.00 96.75 105 LEU A N 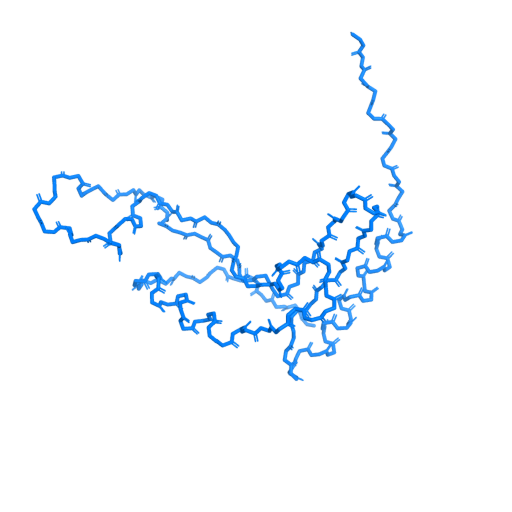1
ATOM 805 C CA . LEU A 1 105 ? -1.498 -7.386 13.866 1.00 96.75 105 LEU A CA 1
ATOM 806 C C . LEU A 1 105 ? -1.789 -7.333 15.370 1.00 96.75 105 LEU A C 1
ATOM 808 O O . LEU A 1 105 ? -2.090 -6.269 15.910 1.00 96.75 105 LEU A O 1
ATOM 812 N N . ALA A 1 106 ? -1.617 -8.454 16.078 1.00 96.69 106 ALA A N 1
ATOM 813 C CA . ALA A 1 106 ? -1.796 -8.505 17.527 1.00 96.69 106 ALA A CA 1
ATOM 814 C C . ALA A 1 106 ? -0.800 -7.593 18.266 1.00 96.69 106 ALA A C 1
ATOM 816 O O . ALA A 1 106 ? -1.145 -6.976 19.276 1.00 96.69 106 ALA A O 1
ATOM 817 N N . SER A 1 107 ? 0.438 -7.492 17.773 1.00 96.50 107 SER A N 1
ATOM 818 C CA . SER A 1 107 ? 1.446 -6.586 18.328 1.00 96.50 107 SER A CA 1
ATOM 819 C C . SER A 1 107 ? 1.093 -5.118 18.109 1.00 96.50 107 SER A C 1
ATOM 821 O O . SER A 1 107 ? 1.223 -4.328 19.042 1.00 96.50 107 SER A O 1
ATOM 823 N N . MET A 1 108 ? 0.636 -4.751 16.910 1.00 96.19 108 MET A N 1
ATOM 824 C CA . MET A 1 108 ? 0.210 -3.386 16.599 1.00 96.19 108 MET A CA 1
ATOM 825 C C . MET A 1 108 ? -1.016 -2.991 17.406 1.00 96.19 108 MET A C 1
ATOM 827 O O . MET A 1 108 ? -1.020 -1.916 17.993 1.00 96.19 108 MET A O 1
ATOM 831 N N . HIS A 1 109 ? -2.005 -3.878 17.528 1.00 94.31 109 HIS A N 1
ATOM 832 C CA . HIS A 1 109 ? -3.171 -3.633 18.370 1.00 94.31 109 HIS A CA 1
ATOM 833 C C . HIS A 1 109 ? -2.760 -3.330 19.818 1.00 94.31 109 HIS A C 1
ATOM 835 O O . HIS A 1 109 ? -3.159 -2.307 20.368 1.00 94.31 109 HIS A O 1
ATOM 841 N N . ARG A 1 110 ? -1.897 -4.165 20.423 1.00 94.56 110 ARG A N 1
ATOM 842 C CA . ARG A 1 110 ? -1.371 -3.904 21.776 1.00 94.56 110 ARG A CA 1
ATOM 843 C C . ARG A 1 110 ? -0.669 -2.551 21.856 1.00 94.56 110 ARG A C 1
ATOM 845 O O . ARG A 1 110 ? -0.992 -1.763 22.737 1.00 94.56 110 ARG A O 1
ATOM 852 N N . LEU A 1 111 ? 0.247 -2.268 20.932 1.00 93.69 111 LEU A N 1
ATOM 853 C CA . LEU A 1 111 ? 1.006 -1.019 20.919 1.00 93.69 111 LEU A CA 1
ATOM 854 C C . LEU A 1 111 ? 0.084 0.205 20.816 1.00 93.69 111 LEU A C 1
ATOM 856 O O . LEU A 1 111 ? 0.182 1.110 21.641 1.00 93.69 111 LEU A O 1
ATOM 860 N N . LEU A 1 112 ? -0.865 0.200 19.881 1.00 90.81 112 LEU A N 1
ATOM 861 C CA . LEU A 1 112 ? -1.795 1.309 19.666 1.00 90.81 112 LEU A CA 1
ATOM 862 C C . LEU A 1 112 ? -2.707 1.551 20.875 1.00 90.81 112 LEU A C 1
ATOM 864 O O . LEU A 1 112 ? -2.965 2.701 21.211 1.00 90.81 112 LEU A O 1
ATOM 868 N N . THR A 1 113 ? -3.118 0.500 21.593 1.00 89.62 113 THR A N 1
ATOM 869 C CA . THR A 1 113 ? -3.905 0.646 22.834 1.00 89.62 113 THR A CA 1
ATOM 870 C C . THR A 1 113 ? -3.106 1.175 24.030 1.00 89.62 113 THR A C 1
ATOM 872 O O . THR A 1 113 ? -3.699 1.553 25.037 1.00 89.62 113 THR A O 1
ATOM 875 N N . THR A 1 114 ? -1.772 1.206 23.941 1.00 91.06 114 THR A N 1
ATOM 876 C CA . THR A 1 114 ? -0.891 1.715 25.011 1.00 91.06 114 THR A CA 1
ATOM 877 C C . THR A 1 114 ? -0.394 3.139 24.774 1.00 91.06 114 THR A C 1
ATOM 879 O O . THR A 1 114 ? 0.178 3.742 25.681 1.00 91.06 114 THR A O 1
ATOM 882 N N . ILE A 1 115 ? -0.591 3.690 23.573 1.00 86.88 115 ILE A N 1
ATOM 883 C CA . ILE A 1 115 ? -0.164 5.051 23.252 1.00 86.88 115 ILE A CA 1
ATOM 884 C C . ILE A 1 115 ? -1.141 6.036 23.893 1.00 86.88 115 ILE A C 1
ATOM 886 O O . ILE A 1 115 ? -2.313 6.101 23.527 1.00 86.88 115 ILE A O 1
ATOM 890 N N . SER A 1 116 ? -0.642 6.829 24.838 1.00 79.88 116 SER A N 1
ATOM 891 C CA . SER A 1 116 ? -1.376 7.994 25.331 1.00 79.88 116 SER A CA 1
ATOM 892 C C . SER A 1 116 ? -1.389 9.097 24.271 1.00 79.88 116 SER A C 1
ATOM 894 O O . SER A 1 116 ? -0.382 9.278 23.577 1.00 79.88 116 SER A O 1
ATOM 896 N N . PRO A 1 117 ? -2.482 9.873 24.162 1.00 76.38 117 PRO A N 1
ATOM 897 C CA . PRO A 1 117 ? -2.497 11.039 23.295 1.00 76.38 117 PRO A CA 1
ATOM 898 C C . PRO A 1 117 ? -1.368 11.994 23.709 1.00 76.38 117 PRO A C 1
ATOM 900 O O . PRO A 1 117 ? -1.130 12.172 24.911 1.00 76.38 117 PRO A O 1
ATOM 903 N N . PRO A 1 118 ? -0.655 12.605 22.745 1.00 76.25 118 PRO A N 1
ATOM 904 C CA . PRO A 1 118 ? 0.320 13.627 23.081 1.00 76.25 118 PRO A CA 1
ATOM 905 C C . PRO A 1 118 ? -0.393 14.746 23.844 1.00 76.25 118 PRO A C 1
ATOM 907 O O . PRO A 1 118 ? -1.506 15.142 23.490 1.00 76.25 118 PRO A O 1
ATOM 910 N N . SER A 1 119 ? 0.242 15.256 24.900 1.00 79.12 119 SER A N 1
ATOM 911 C CA . SER A 1 119 ? -0.201 16.492 25.545 1.00 79.12 119 SER A CA 1
ATOM 912 C C . SER A 1 119 ? -0.333 17.569 24.474 1.00 79.12 119 SER A C 1
ATOM 914 O O . SER A 1 119 ? 0.585 17.718 23.663 1.00 79.12 119 SER A O 1
ATOM 916 N N . SER A 1 120 ? -1.472 18.270 24.451 1.00 76.50 120 SER A N 1
ATOM 917 C CA . SER A 1 120 ? -1.805 19.246 23.414 1.00 76.50 120 SER A CA 1
ATOM 918 C C . SER A 1 120 ? -0.602 20.135 23.092 1.00 76.50 120 SER A C 1
ATOM 920 O O . SER A 1 120 ? 0.010 20.655 24.031 1.00 76.50 120 SER A O 1
ATOM 922 N N . PRO A 1 121 ? -0.244 20.319 21.807 1.00 71.44 121 PRO A N 1
ATOM 923 C CA . PRO A 1 121 ? 0.826 21.234 21.449 1.00 71.44 121 PRO A CA 1
ATOM 924 C C . PRO A 1 121 ? 0.482 22.607 22.022 1.00 71.44 121 PRO A C 1
ATOM 926 O O . PRO A 1 121 ? -0.568 23.179 21.722 1.00 71.44 121 PRO A O 1
ATOM 929 N N . SER A 1 122 ? 1.346 23.117 22.895 1.00 72.50 122 SER A N 1
ATOM 930 C CA . SER A 1 122 ? 1.253 24.482 23.388 1.00 72.50 122 SER A CA 1
ATOM 931 C C . SER A 1 122 ? 1.613 25.407 22.232 1.00 72.50 122 SER A C 1
ATOM 933 O O . SER A 1 122 ? 2.779 25.747 22.036 1.00 72.50 122 SER A O 1
ATOM 935 N N . PHE A 1 123 ? 0.621 25.772 21.427 1.00 69.12 123 PHE A N 1
ATOM 936 C CA . PHE A 1 123 ? 0.752 26.911 20.535 1.00 69.12 123 PHE A CA 1
ATOM 937 C C . PHE A 1 123 ? 0.798 28.156 21.424 1.00 69.12 123 PHE A C 1
ATOM 939 O O . PHE A 1 123 ? -0.211 28.551 22.008 1.00 69.12 123 PHE A O 1
ATOM 946 N N . LEU A 1 124 ? 1.998 28.709 21.611 1.00 61.31 124 LEU A N 1
ATOM 947 C CA . LEU A 1 124 ? 2.146 30.058 22.148 1.00 61.31 124 LEU A CA 1
ATOM 948 C C . LEU A 1 124 ? 1.537 31.041 21.128 1.00 61.31 124 LEU A C 1
ATOM 950 O O . LEU A 1 124 ? 1.753 30.839 19.929 1.00 61.31 124 LEU A O 1
ATOM 954 N N . PRO A 1 125 ? 0.751 32.033 21.585 1.00 64.50 125 PRO A N 1
ATOM 955 C CA . PRO A 1 125 ? 0.171 33.058 20.722 1.00 64.50 125 PRO A CA 1
ATOM 956 C C . PRO A 1 125 ? 1.231 33.950 20.067 1.00 64.50 125 PRO A C 1
ATOM 958 O O . PRO A 1 125 ? 2.342 34.082 20.636 1.00 64.50 125 PRO A O 1
#

Mean predicted aligned error: 8.5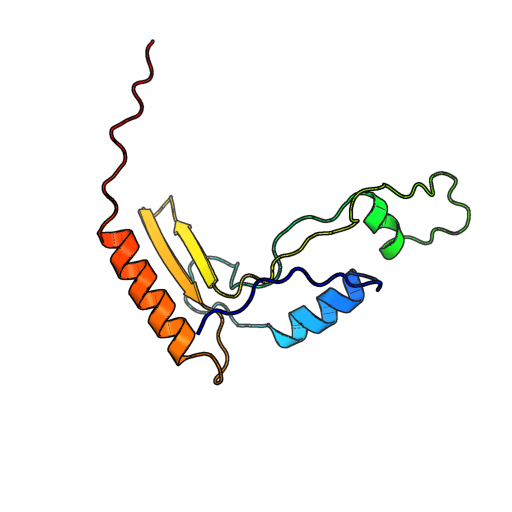6 Å

Radius of gyration: 19.8 Å; Cα contacts (8 Å, |Δi|>4): 91; chains: 1; bounding box: 38×52×56 Å

Secondary structure (DSSP, 8-state):
-----------S-HHHHHHHHHHHT----TT-SSS--SEEEEEE-GGGGGGTS--TT-S-----SS-SEEEEEESEEEEEETTTTEEEEEE---TTTHHHHHHHHHHHHHHHHH-PPPP------

Foldseek 3Di:
DDDPPDDDDDPDLDPVVQVVVCVVQDDDPPPDPDDPQWAKDWDAAPLSVVSVDDCVPPPPNDDDPDDRIDIDGPQWDWDADPPVRDIDTHGRDDPVCVVVSVVVRVVVVVVVVPDDDPDPPPPDD

Sequence (125 aa):
GGGGGGAVVHRTRLLPFLKERLADARCDGDGLPFSFCGGFVGYLGYEMKQDCVDMRGERNRFESGDEDAMLLFSDRFLAFDHLEGRCYAVALCDDTCEEASRAWLASMHRLLTTISPPSSPSFLP